Protein AF-A0AA40E3G2-F1 (afdb_monomer)

Foldseek 3Di:
DDDDDDPDDDDPPVVVVVVVCVCCVCLVVLLVQVLQVVLVVCQVPVVVLLVLLQLCVLVPDDPPDDLDLVVLVVSVVPPPPDDVPPPPSDPPDPPDPCPVVSSSVSSSVVSVQSNFWDKHWDDPDDFDFDPPDPGTHGPPTDIDTHTDPDGDHHDD

Sequence (156 aa):
MPWTRRASEHFPQGLQLVNMLIIVGAGYTTASAPMSWLIYCIVTYPETQDKILQELVDYGVGPDTEWTPKFAHSLSDNIKNCYRASYMRFATGPRCIGFNFALLKVKNSLSELVYRYKFVREGLEAIEYDPEFQLVQPLNLFVMAKRRTEWLAKSA

Solvent-accessible surface area (backbone atoms only — not comparable to full-atom values): 9897 Å² total; per-residue (Å²): 135,85,86,76,88,68,85,89,70,74,80,57,70,83,54,51,60,56,50,51,50,51,54,49,53,54,54,48,60,65,46,49,35,57,49,54,53,50,51,50,51,38,40,75,37,61,69,55,47,55,51,53,42,48,55,42,39,62,73,62,63,53,95,86,58,76,92,40,76,69,55,48,54,63,59,63,80,69,58,90,79,67,65,88,68,79,74,67,88,58,73,88,58,92,84,44,85,58,50,68,58,47,52,50,50,53,50,43,54,50,54,53,45,54,67,46,29,46,66,41,64,56,77,87,70,80,80,44,60,58,86,88,48,98,61,79,38,72,74,70,78,47,69,48,74,44,74,54,90,78,79,78,77,65,78,130

pLDDT: mean 79.16, std 12.25, range [41.69, 91.56]

InterPro domains:
  IPR001128 Cytochrome P450 [PF00067] (19-56)
  IPR036396 Cytochrome P450 superfamily [G3DSA:1.10.630.10] (5-70)
  IPR036396 Cytochrome P450 superfamily [G3DSA:1.10.630.10] (71-154)
  IPR036396 Cytochrome P450 superfamily [SSF48264] (16-148)
  IPR050121 Cytochrome P450 monooxygenase [PTHR24305] (19-68)

Structure (mmCIF, N/CA/C/O backbone):
data_AF-A0AA40E3G2-F1
#
_entry.id   AF-A0AA40E3G2-F1
#
loop_
_atom_site.group_PDB
_atom_site.id
_atom_site.type_symbol
_atom_site.label_atom_id
_atom_site.label_alt_id
_atom_site.label_comp_id
_atom_site.label_asym_id
_atom_site.label_entity_id
_atom_site.label_seq_id
_atom_site.pdbx_PDB_ins_code
_atom_site.Cartn_x
_atom_site.Cartn_y
_atom_site.Cartn_z
_atom_site.occupancy
_atom_site.B_iso_or_equiv
_atom_site.auth_seq_id
_atom_site.auth_comp_id
_atom_site.auth_asym_id
_atom_site.auth_atom_id
_atom_site.pdbx_PDB_model_num
ATOM 1 N N . MET A 1 1 ? 33.625 -3.871 -26.216 1.00 41.69 1 MET A N 1
ATOM 2 C CA . MET A 1 1 ? 33.793 -2.422 -25.970 1.00 41.69 1 MET A CA 1
ATOM 3 C C . MET A 1 1 ? 34.436 -2.226 -24.602 1.00 41.69 1 MET A C 1
ATOM 5 O O . MET A 1 1 ? 33.825 -2.657 -23.630 1.00 41.69 1 M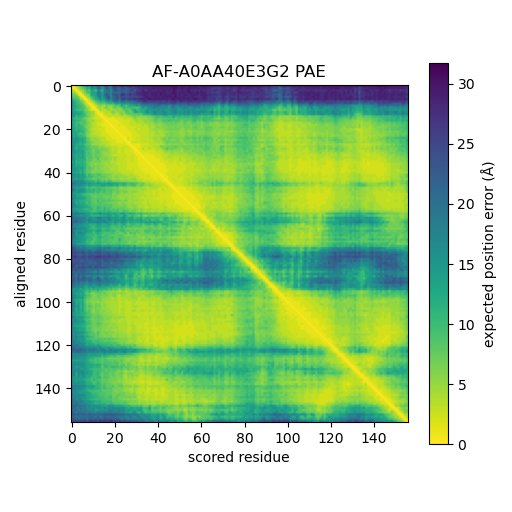ET A O 1
ATOM 9 N N . PRO A 1 2 ? 35.650 -1.659 -24.495 1.00 44.03 2 PRO A N 1
ATOM 10 C CA . PRO A 1 2 ? 36.309 -1.443 -23.212 1.00 44.03 2 PRO A CA 1
ATOM 11 C C . PRO A 1 2 ? 35.890 -0.085 -22.630 1.00 44.03 2 PRO A C 1
ATOM 13 O O . PRO A 1 2 ? 36.218 0.960 -23.182 1.00 44.03 2 PRO A O 1
ATOM 16 N N . TRP A 1 3 ? 35.157 -0.104 -21.516 1.00 52.62 3 TRP A N 1
ATOM 17 C CA . TRP A 1 3 ? 34.846 1.086 -20.719 1.00 52.62 3 TRP A CA 1
ATOM 18 C C . TRP A 1 3 ? 36.093 1.497 -19.919 1.00 52.62 3 TRP A C 1
ATOM 20 O O . TRP A 1 3 ? 36.369 0.950 -18.851 1.00 52.62 3 TRP A O 1
ATOM 30 N N . THR A 1 4 ? 36.878 2.444 -20.434 1.00 53.09 4 THR A N 1
ATOM 31 C CA . THR A 1 4 ? 37.949 3.093 -19.670 1.00 53.09 4 THR A CA 1
ATOM 32 C C . THR A 1 4 ? 37.331 4.120 -18.722 1.00 53.09 4 THR A C 1
ATOM 34 O O . THR A 1 4 ? 36.642 5.049 -19.138 1.00 53.09 4 THR A O 1
ATOM 37 N N . ARG A 1 5 ? 37.537 3.930 -17.413 1.00 52.03 5 ARG A N 1
ATOM 38 C CA . ARG A 1 5 ? 37.052 4.828 -16.355 1.00 52.03 5 ARG A CA 1
ATOM 39 C C . ARG A 1 5 ? 37.799 6.170 -16.446 1.00 52.03 5 ARG A C 1
ATOM 41 O O . ARG A 1 5 ? 38.853 6.330 -15.838 1.00 52.03 5 ARG A O 1
ATOM 48 N N . ARG A 1 6 ? 37.264 7.132 -17.204 1.00 53.19 6 ARG A N 1
ATOM 49 C CA . ARG A 1 6 ? 37.590 8.554 -17.034 1.00 53.19 6 ARG A CA 1
ATOM 50 C C . ARG A 1 6 ? 36.741 9.093 -15.889 1.00 53.19 6 ARG A C 1
ATOM 52 O O . ARG A 1 6 ? 35.515 9.061 -15.935 1.00 53.19 6 ARG A O 1
ATOM 59 N N . ALA A 1 7 ? 37.405 9.493 -14.813 1.00 57.94 7 ALA A N 1
ATOM 60 C CA . ALA A 1 7 ? 36.763 10.163 -13.695 1.00 57.94 7 ALA A CA 1
ATOM 61 C C . ALA A 1 7 ? 36.233 11.543 -14.145 1.00 57.94 7 ALA A C 1
ATOM 63 O O . ALA A 1 7 ? 36.904 12.220 -14.916 1.00 57.94 7 ALA A O 1
ATOM 64 N N . SER A 1 8 ? 35.053 11.918 -13.633 1.00 58.84 8 SER A N 1
ATOM 65 C CA . SER A 1 8 ? 34.358 13.222 -13.738 1.00 58.84 8 SER A CA 1
ATOM 66 C C . SER A 1 8 ? 33.576 13.589 -15.013 1.00 58.84 8 SER A C 1
ATOM 68 O O . SER A 1 8 ? 33.332 14.773 -15.244 1.00 58.84 8 SER A O 1
ATOM 70 N N . GLU A 1 9 ? 33.113 12.633 -15.819 1.00 66.38 9 GLU A N 1
ATOM 71 C CA . GLU A 1 9 ? 32.174 12.948 -16.910 1.00 66.38 9 GLU A CA 1
ATOM 72 C C . GLU A 1 9 ? 30.715 12.934 -16.415 1.00 66.38 9 GLU A C 1
ATOM 74 O O . GLU A 1 9 ? 30.281 12.010 -15.722 1.00 66.38 9 GLU A O 1
ATOM 79 N N . HIS A 1 10 ? 29.960 13.992 -16.742 1.00 71.94 10 HIS A N 1
ATOM 80 C CA . HIS A 1 10 ? 28.530 14.099 -16.439 1.00 71.94 10 HIS A CA 1
ATOM 81 C C . HIS A 1 10 ? 27.770 12.949 -17.099 1.00 71.94 10 HIS A C 1
ATOM 83 O O . HIS A 1 10 ? 28.134 12.497 -18.185 1.00 71.94 10 HIS A O 1
ATOM 89 N N . PHE A 1 11 ? 26.687 12.497 -16.463 1.00 77.62 11 PHE A N 1
ATOM 90 C CA . PHE A 1 11 ? 25.878 11.419 -17.019 1.00 77.62 11 PHE A CA 1
ATOM 91 C C . PHE A 1 11 ? 25.423 11.797 -18.441 1.00 77.62 11 PHE A C 1
ATOM 93 O O . PHE A 1 11 ? 24.831 12.868 -18.601 1.00 77.62 11 PHE A O 1
ATOM 100 N N . PRO A 1 12 ? 25.692 10.981 -19.473 1.00 85.06 12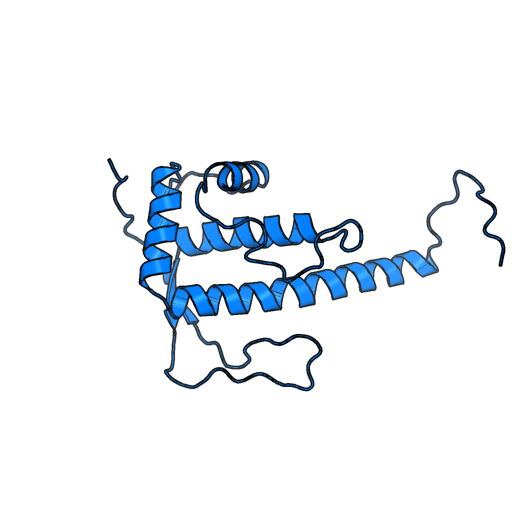 PRO A N 1
ATOM 101 C CA . PRO A 1 12 ? 25.379 11.333 -20.855 1.00 85.06 12 PRO A CA 1
ATOM 102 C C . PRO A 1 12 ? 23.887 11.648 -21.008 1.00 85.06 12 PRO A C 1
ATOM 104 O O . PRO A 1 12 ? 23.036 10.835 -20.648 1.00 85.06 12 PRO A O 1
ATOM 107 N N . GLN A 1 13 ? 23.571 12.834 -21.539 1.00 81.00 13 GLN A N 1
ATOM 108 C CA . GLN A 1 13 ? 22.210 13.392 -21.570 1.00 81.00 13 GLN A CA 1
ATOM 109 C C . GLN A 1 13 ? 21.195 12.451 -22.242 1.00 81.00 13 GLN A C 1
ATOM 111 O O . GLN A 1 13 ? 20.084 12.288 -21.744 1.00 81.00 13 GLN A O 1
ATOM 116 N N . GLY A 1 14 ? 21.601 11.738 -23.301 1.00 82.75 14 GLY A N 1
ATOM 117 C CA . GLY A 1 14 ? 20.748 10.755 -23.983 1.00 82.75 14 GLY A CA 1
ATOM 118 C C . GLY A 1 14 ? 20.365 9.535 -23.132 1.00 82.75 14 GLY A C 1
ATOM 119 O O . GLY A 1 14 ? 19.321 8.934 -23.362 1.00 82.75 14 GLY A O 1
ATOM 120 N N . LEU A 1 15 ? 21.163 9.184 -22.118 1.00 84.38 15 LEU A N 1
ATOM 121 C CA . LEU A 1 15 ? 20.878 8.075 -21.198 1.00 84.38 15 LEU A CA 1
ATOM 122 C C . LEU A 1 15 ? 20.127 8.528 -19.939 1.00 84.38 15 LEU A C 1
ATOM 124 O O . LEU A 1 15 ? 19.531 7.693 -19.263 1.00 84.38 15 LEU A O 1
ATOM 128 N N . GLN A 1 16 ? 20.127 9.827 -19.617 1.00 86.12 16 GLN A N 1
ATOM 129 C CA . GLN A 1 16 ? 19.415 10.355 -18.448 1.00 86.12 16 GLN A CA 1
ATOM 130 C C . GLN A 1 16 ? 17.912 10.093 -18.561 1.00 86.12 16 GLN A C 1
ATOM 132 O O . GLN A 1 16 ? 17.319 9.506 -17.659 1.00 86.12 16 GLN A O 1
ATOM 137 N N . LEU A 1 17 ? 17.309 10.469 -19.694 1.00 88.12 17 LEU A N 1
ATOM 138 C CA . LEU A 1 17 ? 15.870 10.315 -19.909 1.00 88.12 17 LEU A CA 1
ATOM 139 C C . LEU A 1 17 ? 15.448 8.841 -19.897 1.00 88.12 17 LEU A C 1
ATOM 141 O O . LEU A 1 17 ? 14.483 8.478 -19.227 1.00 88.12 17 LEU A O 1
ATOM 145 N N . VAL A 1 18 ? 16.204 7.986 -20.591 1.00 88.38 18 VAL A N 1
ATOM 146 C CA . VAL A 1 18 ? 15.912 6.548 -20.685 1.00 88.38 18 VAL A CA 1
ATOM 147 C C . VAL A 1 18 ? 16.017 5.878 -19.314 1.00 88.38 18 VAL A C 1
ATOM 149 O O . VAL A 1 18 ? 15.128 5.121 -18.931 1.00 88.38 18 VAL A O 1
ATOM 152 N N . ASN A 1 19 ? 17.044 6.202 -18.524 1.00 88.06 19 ASN A N 1
ATOM 153 C CA . ASN A 1 19 ? 17.194 5.630 -17.187 1.00 88.06 19 ASN A CA 1
ATOM 154 C C . ASN A 1 19 ? 16.119 6.122 -16.215 1.00 88.06 19 ASN A C 1
ATOM 156 O O . ASN A 1 19 ? 15.613 5.326 -15.426 1.00 88.06 19 ASN A O 1
ATOM 160 N N . MET A 1 20 ? 15.724 7.395 -16.291 1.00 89.75 20 MET A N 1
ATOM 161 C CA . MET A 1 20 ? 14.615 7.916 -15.487 1.00 89.75 20 MET A CA 1
ATOM 162 C C . MET A 1 20 ? 13.300 7.217 -15.842 1.00 89.75 20 MET A C 1
ATOM 164 O O . MET A 1 20 ? 12.572 6.804 -14.941 1.00 89.75 20 MET A O 1
ATOM 168 N N . LEU A 1 21 ? 13.026 7.003 -17.133 1.00 90.19 21 LEU A N 1
ATOM 169 C CA . LEU A 1 21 ? 11.840 6.276 -17.587 1.00 90.19 21 LEU A CA 1
ATOM 170 C C . LEU A 1 21 ? 11.826 4.829 -17.075 1.00 90.19 21 LEU A C 1
ATOM 172 O O . LEU A 1 21 ? 10.801 4.372 -16.572 1.00 90.19 21 LEU A O 1
ATOM 176 N N . ILE A 1 22 ? 12.961 4.127 -17.140 1.00 88.94 22 ILE A N 1
ATOM 177 C CA . ILE A 1 22 ? 13.089 2.753 -16.631 1.00 88.94 22 ILE A CA 1
ATOM 178 C C . ILE A 1 22 ? 12.857 2.709 -15.117 1.00 88.94 22 ILE A C 1
ATOM 180 O O . ILE A 1 22 ? 12.094 1.871 -14.640 1.00 88.94 22 ILE A O 1
ATOM 184 N N . ILE A 1 23 ? 13.476 3.615 -14.352 1.00 87.44 23 ILE A N 1
ATOM 185 C CA . ILE A 1 23 ? 13.337 3.660 -12.889 1.00 87.44 23 ILE A CA 1
ATOM 186 C C . ILE A 1 23 ? 11.889 3.962 -12.488 1.00 87.44 23 ILE A C 1
ATOM 188 O O . ILE A 1 23 ? 11.348 3.295 -11.605 1.00 87.44 23 ILE A O 1
ATOM 192 N N . VAL A 1 24 ? 11.246 4.935 -13.138 1.00 89.06 24 VAL A N 1
ATOM 193 C CA . VAL A 1 24 ? 9.853 5.303 -12.853 1.00 89.06 24 VAL A CA 1
ATOM 194 C C . VAL A 1 24 ? 8.896 4.185 -13.264 1.00 89.06 24 VAL A C 1
ATOM 196 O O . VAL A 1 24 ? 8.037 3.812 -12.468 1.00 89.06 24 VAL A O 1
ATOM 199 N N . GLY A 1 25 ? 9.061 3.605 -14.456 1.00 88.00 25 GLY A N 1
ATOM 200 C CA . GLY A 1 25 ? 8.213 2.518 -14.950 1.00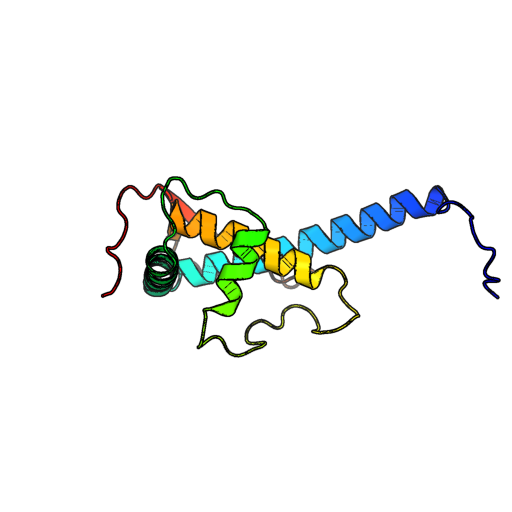 88.00 25 GLY A CA 1
ATOM 201 C C . GLY A 1 25 ? 8.314 1.255 -14.093 1.00 88.00 25 GLY A C 1
ATOM 202 O O . GLY A 1 25 ? 7.290 0.693 -13.690 1.00 88.00 25 GLY A O 1
ATOM 203 N N . ALA A 1 26 ? 9.539 0.855 -13.736 1.00 85.19 26 ALA A N 1
ATOM 204 C CA . ALA A 1 26 ? 9.772 -0.256 -12.821 1.00 85.19 26 ALA A CA 1
ATOM 205 C C . ALA A 1 26 ? 9.207 0.050 -11.430 1.00 85.19 26 ALA A C 1
ATOM 207 O O . ALA A 1 26 ? 8.523 -0.788 -10.855 1.00 85.19 26 ALA A O 1
ATOM 208 N N . GLY A 1 27 ? 9.441 1.248 -10.889 1.00 83.50 27 GLY A N 1
ATOM 209 C CA . GLY A 1 27 ? 8.972 1.633 -9.558 1.00 83.50 27 GLY A CA 1
ATOM 210 C C . GLY A 1 27 ? 7.450 1.761 -9.439 1.00 83.50 27 GLY A C 1
ATOM 211 O O . GLY A 1 27 ? 6.899 1.428 -8.394 1.00 83.50 27 GLY A O 1
ATOM 212 N N . TYR A 1 28 ? 6.766 2.237 -10.482 1.00 86.38 28 TYR A N 1
ATOM 213 C CA . TYR A 1 28 ? 5.313 2.413 -10.480 1.00 86.38 28 TYR A CA 1
ATOM 214 C C . TYR A 1 28 ? 4.584 1.068 -10.488 1.00 86.38 28 TYR A C 1
ATOM 216 O O . TYR A 1 28 ? 3.867 0.743 -9.542 1.00 86.38 28 TYR A O 1
ATOM 224 N N . THR A 1 29 ? 4.819 0.268 -11.528 1.00 83.12 29 THR A N 1
ATOM 225 C CA . THR A 1 29 ? 4.092 -0.987 -11.765 1.00 83.12 29 THR A CA 1
ATOM 226 C C . THR A 1 29 ? 4.329 -2.006 -10.649 1.00 83.12 29 THR A C 1
ATOM 228 O O . THR A 1 29 ? 3.402 -2.665 -10.182 1.00 83.12 29 THR A O 1
ATOM 231 N N . THR A 1 30 ? 5.563 -2.085 -10.147 1.00 82.12 30 THR A N 1
ATOM 232 C CA . THR A 1 30 ? 5.928 -3.030 -9.085 1.00 82.12 30 THR A CA 1
ATOM 233 C C . THR A 1 30 ? 5.501 -2.606 -7.683 1.00 82.12 30 THR A C 1
ATOM 235 O O . THR A 1 30 ? 5.516 -3.452 -6.796 1.00 82.12 30 THR A O 1
ATOM 238 N N . ALA A 1 31 ? 5.118 -1.347 -7.444 1.00 83.69 31 ALA A N 1
ATOM 239 C CA . ALA A 1 31 ? 4.623 -0.894 -6.140 1.00 83.69 31 ALA A CA 1
ATOM 240 C C . ALA A 1 31 ? 3.088 -0.884 -6.060 1.00 83.69 31 ALA A C 1
ATOM 242 O O . ALA A 1 31 ? 2.535 -1.136 -4.989 1.00 83.69 31 ALA A O 1
ATOM 243 N N . SER A 1 32 ? 2.396 -0.625 -7.175 1.00 86.25 32 SER A N 1
ATOM 244 C CA . SER A 1 32 ? 0.930 -0.607 -7.221 1.00 86.25 32 SER A CA 1
ATOM 245 C C . SER A 1 32 ? 0.330 -2.007 -7.072 1.00 86.25 32 SER A C 1
ATOM 247 O O . SER A 1 32 ? -0.486 -2.217 -6.179 1.00 86.25 32 SER A O 1
ATOM 249 N N . ALA A 1 33 ? 0.790 -2.987 -7.857 1.00 85.81 33 ALA A N 1
ATOM 250 C CA . ALA A 1 33 ? 0.302 -4.368 -7.797 1.00 85.81 33 ALA A CA 1
ATOM 251 C C . ALA A 1 33 ? 0.338 -4.974 -6.374 1.00 85.81 33 ALA A C 1
ATOM 253 O O . ALA A 1 33 ? -0.688 -5.481 -5.908 1.00 85.81 33 ALA A O 1
ATOM 254 N N . PRO A 1 34 ? 1.457 -4.904 -5.622 1.00 82.50 34 PRO A N 1
ATOM 255 C CA . PRO A 1 34 ? 1.477 -5.401 -4.254 1.00 82.50 34 PRO A CA 1
ATOM 256 C C . PRO A 1 34 ? 0.565 -4.634 -3.300 1.00 82.50 34 PRO A C 1
ATOM 258 O O . PRO A 1 34 ? -0.014 -5.265 -2.419 1.00 82.50 34 PRO A O 1
ATOM 261 N N . MET A 1 35 ? 0.428 -3.313 -3.456 1.00 86.31 35 MET A N 1
ATOM 262 C CA . MET A 1 35 ? -0.507 -2.523 -2.649 1.00 86.31 35 MET A CA 1
ATOM 263 C C . MET A 1 35 ? -1.948 -2.978 -2.878 1.00 86.31 35 MET A C 1
ATOM 265 O O . MET A 1 35 ? -2.660 -3.209 -1.904 1.00 86.31 35 MET A O 1
ATOM 269 N N . SER A 1 36 ? -2.356 -3.198 -4.131 1.00 89.25 36 SER A N 1
ATOM 270 C CA . SER A 1 36 ? -3.697 -3.695 -4.458 1.00 89.25 36 SER A CA 1
ATOM 271 C C . SER A 1 36 ? -3.975 -5.055 -3.810 1.00 89.25 36 SER A C 1
ATOM 273 O O . SER A 1 36 ? -5.012 -5.240 -3.178 1.00 89.25 36 SER A O 1
ATOM 275 N N . TRP A 1 37 ? -3.021 -5.990 -3.873 1.00 88.31 37 TRP A N 1
ATOM 276 C CA . TRP A 1 37 ? -3.153 -7.290 -3.206 1.00 88.31 37 TRP A CA 1
ATOM 277 C C . TRP A 1 37 ? -3.140 -7.202 -1.675 1.00 88.31 37 TRP A C 1
ATOM 279 O O . TRP A 1 37 ? -3.806 -7.994 -1.016 1.00 88.31 37 TRP A O 1
ATOM 289 N N . LEU A 1 38 ? -2.396 -6.264 -1.085 1.00 87.75 38 LEU A N 1
ATOM 290 C CA . LEU A 1 38 ? -2.407 -6.052 0.366 1.00 87.75 38 LEU A CA 1
ATOM 291 C C . LEU A 1 38 ? -3.746 -5.495 0.840 1.00 87.75 38 LEU A C 1
ATOM 293 O O . LEU A 1 38 ? -4.282 -5.974 1.838 1.00 87.75 38 LEU A O 1
ATOM 297 N N . ILE A 1 39 ? -4.309 -4.538 0.101 1.00 89.19 39 ILE A N 1
ATOM 298 C CA . ILE A 1 39 ? -5.656 -4.027 0.358 1.00 89.19 39 ILE A CA 1
ATOM 299 C C . ILE A 1 39 ? -6.662 -5.174 0.232 1.00 89.19 39 ILE A C 1
ATOM 301 O O . ILE A 1 39 ? -7.452 -5.380 1.148 1.00 89.19 39 ILE A O 1
ATOM 305 N N . TYR A 1 40 ? -6.577 -5.988 -0.824 1.00 89.00 40 TYR A N 1
ATOM 306 C CA . TYR A 1 40 ? -7.413 -7.182 -0.965 1.00 89.00 40 TYR A CA 1
ATOM 307 C C . TYR A 1 40 ? -7.333 -8.104 0.260 1.00 89.00 40 TYR A C 1
ATOM 309 O O . TYR A 1 40 ? -8.371 -8.495 0.793 1.00 89.00 40 TYR A O 1
ATOM 317 N N . CYS A 1 41 ? -6.129 -8.418 0.749 1.00 86.69 41 CYS A N 1
ATOM 318 C CA . CYS A 1 41 ? -5.959 -9.263 1.931 1.00 86.69 41 CYS A CA 1
ATOM 319 C C . CYS A 1 41 ? -6.604 -8.647 3.181 1.00 86.69 41 CYS A C 1
ATOM 321 O O . CYS A 1 41 ? -7.321 -9.340 3.894 1.00 86.69 41 CYS A O 1
ATOM 323 N N . ILE A 1 42 ? -6.394 -7.355 3.443 1.00 88.00 42 ILE A N 1
ATOM 324 C CA . ILE A 1 42 ? -6.945 -6.691 4.639 1.00 88.00 42 ILE A CA 1
ATOM 325 C C . ILE A 1 42 ? -8.469 -6.657 4.603 1.00 88.00 42 ILE A C 1
ATOM 327 O O . ILE A 1 42 ? -9.117 -6.813 5.632 1.00 88.00 42 ILE A O 1
ATOM 331 N N . VAL A 1 43 ? -9.048 -6.463 3.423 1.00 89.25 43 VAL A N 1
ATOM 332 C CA . VAL A 1 43 ? -10.499 -6.378 3.286 1.00 89.25 43 VAL A CA 1
ATOM 333 C C . VAL A 1 43 ? -11.153 -7.762 3.290 1.00 89.25 43 VAL A C 1
ATOM 335 O O . VAL A 1 43 ? -12.255 -7.922 3.806 1.00 89.25 43 VAL A O 1
ATOM 338 N N . THR A 1 44 ? -10.471 -8.775 2.753 1.00 86.94 44 THR A N 1
ATOM 339 C CA . THR A 1 44 ? -10.947 -10.167 2.781 1.00 86.94 44 THR A CA 1
ATOM 340 C C . THR A 1 44 ? -10.941 -10.735 4.203 1.00 86.94 44 THR A C 1
ATOM 342 O O . THR A 1 44 ? -11.815 -11.526 4.548 1.00 86.94 44 THR A O 1
ATOM 345 N N . TYR A 1 45 ? -9.993 -10.307 5.042 1.00 85.81 45 TYR A N 1
ATOM 346 C CA . TYR A 1 45 ? -9.859 -10.744 6.432 1.00 85.81 45 TYR A CA 1
ATOM 347 C C . TYR A 1 45 ? -10.094 -9.569 7.399 1.00 85.81 45 TYR A C 1
ATOM 349 O O . TYR A 1 45 ? -9.130 -8.934 7.835 1.00 85.81 45 TYR A O 1
ATOM 357 N N . PRO A 1 46 ? -11.352 -9.274 7.784 1.00 79.75 46 PRO A N 1
ATOM 358 C CA . PRO A 1 46 ? -11.679 -8.082 8.571 1.00 79.75 46 PRO A CA 1
ATOM 359 C C . PRO A 1 46 ? -10.972 -8.038 9.934 1.00 79.75 46 PRO A C 1
ATOM 361 O O . PRO A 1 46 ? -10.547 -6.969 10.365 1.00 79.75 46 PRO A O 1
ATOM 364 N N . GLU A 1 47 ? -10.748 -9.191 10.575 1.00 85.06 47 GLU A N 1
ATOM 365 C CA . GLU A 1 47 ? -9.988 -9.258 11.832 1.00 85.06 47 GLU A CA 1
ATOM 366 C C . GLU A 1 47 ? -8.552 -8.747 11.703 1.00 85.06 47 GLU A C 1
ATOM 368 O O . GLU A 1 47 ? -7.979 -8.229 12.660 1.00 85.06 47 GLU A O 1
ATOM 373 N N . THR A 1 48 ? -7.935 -8.914 10.534 1.00 83.81 48 THR A N 1
ATOM 374 C CA . THR A 1 48 ? -6.567 -8.454 10.299 1.00 83.81 48 THR A CA 1
ATOM 375 C C . THR A 1 48 ? -6.500 -6.934 10.351 1.00 83.81 48 THR A C 1
ATOM 377 O O . THR A 1 48 ? -5.513 -6.389 10.842 1.00 83.81 48 THR A O 1
ATOM 380 N N . GLN A 1 49 ? -7.552 -6.238 9.909 1.00 84.50 49 GLN A N 1
ATOM 381 C CA . GLN A 1 49 ? -7.587 -4.784 9.970 1.00 84.50 49 GLN A CA 1
ATOM 382 C C . GLN A 1 49 ? -7.589 -4.273 11.415 1.00 84.50 49 GLN A C 1
ATOM 384 O O . GLN A 1 49 ? -6.880 -3.315 11.726 1.00 84.50 49 GLN A O 1
ATOM 389 N N . ASP A 1 50 ? -8.351 -4.923 12.293 1.00 86.50 50 ASP A N 1
ATOM 390 C CA . ASP A 1 50 ? -8.436 -4.534 13.700 1.00 86.50 50 ASP A CA 1
ATOM 391 C C . ASP A 1 50 ? -7.158 -4.912 14.466 1.00 86.50 50 ASP A C 1
ATOM 393 O O . ASP A 1 50 ? -6.692 -4.126 15.285 1.00 86.50 50 ASP A O 1
ATOM 397 N N . LYS A 1 51 ? -6.508 -6.036 14.122 1.00 85.62 51 LYS A N 1
ATOM 398 C CA . LYS A 1 51 ? -5.182 -6.409 14.657 1.00 85.62 51 LYS A CA 1
ATOM 399 C C . LYS A 1 51 ? -4.109 -5.379 14.302 1.00 85.62 51 LYS A C 1
ATOM 401 O O . LYS A 1 51 ? -3.385 -4.930 15.182 1.00 85.62 51 LYS A O 1
ATOM 406 N N . ILE A 1 52 ? -4.043 -4.953 13.037 1.00 85.00 52 ILE A N 1
ATOM 407 C CA . ILE A 1 52 ? -3.094 -3.915 12.601 1.00 85.00 52 ILE A CA 1
ATOM 408 C C . ILE A 1 52 ? -3.388 -2.590 13.312 1.00 85.00 52 ILE A C 1
ATOM 410 O O . ILE A 1 52 ? -2.468 -1.901 13.742 1.00 85.00 52 ILE A O 1
ATOM 414 N N . LEU A 1 53 ? -4.664 -2.221 13.456 1.00 87.12 53 LEU A N 1
ATOM 415 C CA . LEU A 1 53 ? -5.037 -1.012 14.187 1.00 87.12 53 LEU A CA 1
ATOM 416 C C . LEU A 1 53 ? -4.600 -1.086 15.656 1.00 87.12 53 LEU A C 1
ATOM 418 O O . LEU A 1 53 ? -4.068 -0.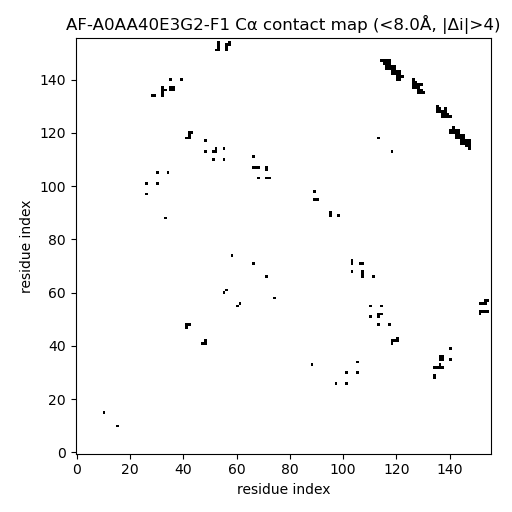104 16.169 1.00 87.12 53 LEU A O 1
ATOM 422 N N . GLN A 1 54 ? -4.787 -2.237 16.304 1.00 86.19 54 GLN A N 1
ATOM 423 C CA . GLN A 1 54 ? -4.351 -2.463 17.677 1.00 86.19 54 GLN A CA 1
ATOM 424 C C . GLN A 1 54 ? -2.831 -2.320 17.807 1.00 86.19 54 GLN A C 1
ATOM 426 O O . GLN A 1 54 ? -2.371 -1.565 18.656 1.00 86.19 54 GLN A O 1
ATOM 431 N N . GLU A 1 55 ? -2.055 -2.935 16.908 1.00 84.88 55 GLU A N 1
ATOM 432 C CA . GLU A 1 55 ? -0.591 -2.794 16.883 1.00 84.88 55 GLU A CA 1
ATOM 433 C C . GLU A 1 55 ? -0.151 -1.325 16.743 1.00 84.88 55 GLU A C 1
ATOM 435 O O . GLU A 1 55 ? 0.795 -0.890 17.402 1.00 84.88 55 GLU A O 1
ATOM 440 N N . LEU A 1 56 ? -0.850 -0.531 15.923 1.00 85.69 56 LEU A N 1
ATOM 441 C CA . LEU A 1 56 ? -0.570 0.901 15.760 1.00 85.69 56 LEU A CA 1
ATOM 442 C C . LEU A 1 56 ? -0.912 1.708 17.022 1.00 85.69 56 LEU A C 1
ATOM 444 O O . LEU A 1 56 ? -0.154 2.598 17.415 1.00 85.69 56 LEU A O 1
ATOM 448 N N . VAL A 1 57 ? -2.037 1.407 17.671 1.00 86.62 57 VAL A N 1
ATOM 449 C CA . VAL A 1 57 ? -2.458 2.071 18.913 1.00 86.62 57 VAL A CA 1
ATOM 450 C C . VAL A 1 57 ? -1.520 1.720 20.071 1.00 86.62 57 VAL A C 1
ATOM 452 O O . VAL A 1 57 ? -1.114 2.617 20.816 1.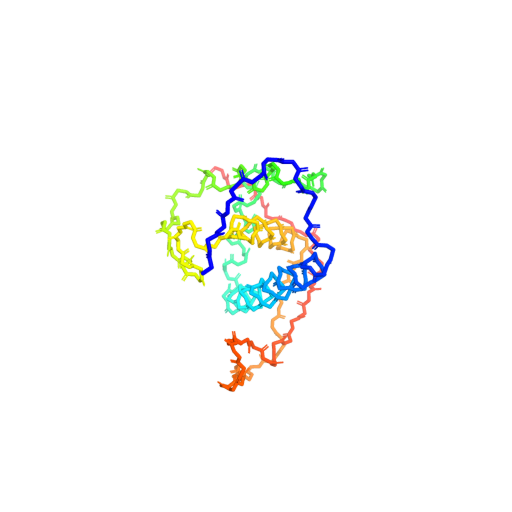00 86.62 57 VAL A O 1
ATOM 455 N N . ASP A 1 58 ? -1.112 0.457 20.189 1.00 85.12 58 ASP A N 1
ATOM 456 C CA . ASP A 1 58 ? -0.166 -0.016 21.205 1.00 85.12 58 ASP A CA 1
ATOM 457 C C . ASP A 1 58 ? 1.222 0.610 21.001 1.00 85.12 58 ASP A C 1
ATOM 459 O O . ASP A 1 58 ? 1.900 0.965 21.967 1.00 85.12 58 ASP A O 1
ATOM 463 N N . TYR A 1 59 ? 1.607 0.866 19.746 1.00 82.81 59 TYR A N 1
ATOM 464 C CA . TYR A 1 59 ? 2.803 1.643 19.414 1.00 82.81 59 TYR A CA 1
ATOM 465 C C . TYR A 1 59 ? 2.704 3.126 19.824 1.00 82.81 59 TYR A C 1
ATOM 467 O O . TYR A 1 59 ? 3.716 3.816 19.932 1.00 82.81 59 TYR A O 1
ATOM 475 N N . GLY A 1 60 ? 1.495 3.629 20.088 1.00 81.75 60 GLY A N 1
ATOM 476 C CA . GLY A 1 60 ? 1.246 5.014 20.481 1.00 81.75 60 GLY A CA 1
ATOM 477 C C . GLY A 1 60 ? 0.922 5.954 19.321 1.00 81.75 60 GLY A C 1
ATOM 478 O O . GLY A 1 60 ? 1.108 7.160 19.468 1.00 81.75 60 GLY A O 1
ATOM 479 N N . VAL A 1 61 ? 0.434 5.435 18.188 1.00 83.69 61 VAL A N 1
ATOM 480 C CA . VAL A 1 61 ? -0.063 6.270 17.082 1.00 83.69 61 VAL A CA 1
ATOM 481 C C . VAL A 1 61 ? -1.324 7.018 17.526 1.00 83.69 61 VAL A C 1
ATOM 483 O O . VAL A 1 61 ? -2.334 6.411 17.886 1.00 83.69 61 VAL A O 1
ATOM 486 N N . GLY A 1 62 ? -1.264 8.346 17.473 1.00 80.56 62 GLY A N 1
ATOM 487 C CA . GLY A 1 62 ? -2.364 9.258 17.770 1.00 80.56 62 GLY A CA 1
ATOM 488 C C . GLY A 1 62 ? -2.798 10.082 16.550 1.00 80.56 62 GLY A C 1
ATOM 489 O O . GLY A 1 62 ? -2.167 10.017 15.491 1.00 80.56 62 GLY A O 1
ATOM 490 N N . PRO A 1 63 ? -3.862 10.893 16.686 1.00 76.69 63 PRO A N 1
ATOM 491 C CA . PRO A 1 63 ? -4.355 11.751 15.607 1.00 76.69 63 PRO A CA 1
ATOM 492 C C . PRO A 1 63 ? -3.340 12.824 15.180 1.00 76.69 63 PRO A C 1
ATOM 494 O O . PRO A 1 63 ? -3.331 13.210 14.012 1.00 76.69 63 PRO A O 1
ATOM 497 N N . ASP A 1 64 ? -2.461 13.237 16.098 1.00 78.88 64 ASP A N 1
ATOM 498 C CA . ASP A 1 64 ? -1.427 14.257 15.881 1.00 78.88 64 ASP A CA 1
ATOM 499 C C . ASP A 1 64 ? -0.082 13.665 15.422 1.00 78.88 64 ASP A C 1
ATOM 501 O O . ASP A 1 64 ? 0.916 14.375 15.306 1.00 78.88 64 ASP A O 1
ATOM 505 N N . THR A 1 65 ? -0.012 12.351 15.183 1.00 81.31 65 THR A N 1
ATOM 506 C CA . THR A 1 65 ? 1.232 11.705 14.757 1.00 81.31 65 THR A CA 1
ATOM 507 C C . THR A 1 65 ? 1.583 12.090 13.321 1.00 81.31 65 THR A C 1
ATOM 509 O O . THR A 1 65 ? 0.834 11.827 12.378 1.00 81.31 65 THR A O 1
ATOM 512 N N . GLU A 1 66 ? 2.774 12.662 13.143 1.00 81.12 66 GLU A N 1
ATOM 513 C CA . GLU A 1 66 ? 3.338 12.914 11.821 1.00 81.12 66 GLU A CA 1
ATOM 514 C C . GLU A 1 66 ? 3.881 11.621 11.198 1.00 81.12 66 GLU A C 1
ATOM 516 O O . GLU A 1 66 ? 4.830 11.002 11.693 1.00 81.12 66 GLU A O 1
ATOM 521 N N . TRP A 1 67 ? 3.307 11.233 10.059 1.00 79.81 67 TRP A N 1
ATOM 522 C CA . TRP A 1 67 ? 3.744 10.080 9.271 1.00 79.81 67 TRP A CA 1
ATOM 523 C C . TRP A 1 67 ? 5.054 10.385 8.539 1.00 79.81 67 TRP A C 1
ATOM 525 O O . TRP A 1 67 ? 5.077 10.737 7.359 1.00 79.81 67 TRP A O 1
ATOM 535 N N . THR A 1 68 ? 6.171 10.277 9.260 1.00 83.50 68 THR A N 1
ATOM 536 C CA . THR A 1 68 ? 7.512 10.476 8.698 1.00 83.50 68 THR A CA 1
ATOM 537 C C . THR A 1 68 ? 8.160 9.150 8.278 1.00 83.50 68 THR A C 1
ATOM 539 O O . THR A 1 68 ? 7.934 8.108 8.898 1.00 83.50 68 THR A O 1
ATOM 542 N N . PRO A 1 69 ? 9.072 9.157 7.287 1.00 77.06 69 PRO A N 1
ATOM 543 C CA . PRO A 1 69 ? 9.858 7.974 6.928 1.00 77.06 69 PRO A CA 1
ATOM 544 C C . PRO A 1 69 ? 10.614 7.337 8.103 1.00 77.06 69 PRO A C 1
ATOM 546 O O . PRO A 1 69 ? 10.792 6.121 8.145 1.00 77.06 69 PRO A O 1
ATOM 549 N N . LYS A 1 70 ? 11.055 8.161 9.063 1.00 79.88 70 LYS A N 1
ATOM 550 C CA . LYS A 1 70 ? 11.753 7.705 10.273 1.00 79.88 70 LYS A CA 1
ATOM 551 C C . LYS A 1 70 ? 10.820 6.894 11.172 1.00 79.88 70 LYS A C 1
ATOM 553 O O . LYS A 1 70 ? 11.211 5.831 11.643 1.00 79.88 70 LYS A O 1
ATOM 558 N N . PHE A 1 71 ? 9.583 7.360 11.328 1.00 82.06 71 PHE A N 1
ATOM 559 C CA . PHE A 1 71 ? 8.532 6.663 12.063 1.00 82.06 71 PHE A CA 1
ATOM 560 C C . PHE A 1 71 ? 8.165 5.319 11.414 1.00 82.06 71 PHE A C 1
ATOM 562 O O . PHE A 1 71 ? 8.059 4.289 12.075 1.00 82.06 71 PHE A O 1
ATOM 569 N N . ALA A 1 72 ? 8.053 5.289 10.085 1.00 75.75 72 ALA A N 1
ATOM 570 C CA . ALA A 1 72 ? 7.767 4.052 9.360 1.00 75.75 72 ALA A CA 1
ATOM 571 C C . ALA A 1 72 ? 8.865 2.981 9.525 1.00 75.75 72 ALA A C 1
ATOM 573 O O . ALA A 1 72 ? 8.577 1.782 9.477 1.00 75.75 72 ALA A O 1
ATOM 574 N N . HIS A 1 73 ? 10.121 3.393 9.725 1.00 76.75 73 HIS A N 1
ATOM 575 C CA . HIS A 1 73 ? 11.220 2.472 10.007 1.00 76.75 73 HIS A CA 1
ATOM 576 C C . HIS A 1 73 ? 11.120 1.884 11.422 1.00 76.75 73 HIS A C 1
ATOM 578 O O . HIS A 1 73 ? 11.224 0.667 11.582 1.00 76.75 73 HIS A O 1
ATOM 584 N N . SER A 1 74 ? 10.821 2.719 12.421 1.00 79.00 74 SER A N 1
ATOM 585 C CA . SER A 1 74 ? 10.746 2.308 13.827 1.00 79.00 74 SER A CA 1
ATOM 586 C C . SER A 1 74 ? 9.563 1.382 14.144 1.00 79.00 74 SER A C 1
ATOM 588 O O . SER A 1 74 ? 9.627 0.618 15.105 1.00 79.00 74 SER A O 1
ATOM 590 N N . LEU A 1 75 ? 8.507 1.385 13.320 1.00 72.06 75 LEU A N 1
ATOM 591 C CA . LEU A 1 75 ? 7.416 0.402 13.396 1.00 72.06 75 LEU A CA 1
ATOM 592 C C . LEU A 1 75 ? 7.895 -1.035 13.127 1.00 72.06 75 LEU A C 1
ATOM 594 O O . LEU A 1 75 ? 7.325 -1.990 13.648 1.00 72.06 75 LEU A O 1
ATOM 598 N N . SER A 1 76 ? 8.934 -1.218 12.304 1.00 64.19 76 SER A N 1
ATOM 599 C CA . SER A 1 76 ? 9.337 -2.556 11.856 1.00 64.19 76 SER A CA 1
ATOM 600 C C . SER A 1 76 ? 10.198 -3.344 12.832 1.00 64.19 76 SER A C 1
ATOM 602 O O . SER A 1 76 ? 10.229 -4.569 12.739 1.00 64.19 76 SER A O 1
ATOM 604 N N . ASP A 1 77 ? 10.832 -2.671 13.787 1.00 61.69 77 ASP A N 1
ATOM 605 C CA . ASP A 1 77 ? 11.690 -3.318 14.783 1.00 61.69 77 ASP A CA 1
ATOM 606 C C . ASP A 1 77 ? 10.884 -4.010 15.894 1.00 61.69 77 ASP A C 1
ATOM 608 O O . ASP A 1 77 ? 11.412 -4.856 16.614 1.00 61.69 77 ASP A O 1
ATOM 612 N N . ASN A 1 78 ? 9.593 -3.681 16.025 1.00 55.91 78 ASN A N 1
ATOM 613 C CA . ASN A 1 78 ? 8.767 -4.094 17.160 1.00 55.91 78 ASN A CA 1
ATOM 614 C C . ASN A 1 78 ? 7.817 -5.272 16.859 1.00 55.91 78 ASN A C 1
ATOM 616 O O . ASN A 1 78 ? 7.194 -5.821 17.767 1.00 55.91 78 ASN A O 1
ATOM 620 N N . ILE A 1 79 ? 7.722 -5.713 15.599 1.00 58.56 79 ILE A N 1
ATOM 621 C CA . ILE A 1 79 ? 6.852 -6.831 15.202 1.00 58.56 79 ILE A CA 1
ATOM 622 C C . ILE A 1 79 ? 7.614 -8.145 15.404 1.00 58.56 79 ILE A C 1
ATOM 624 O O . ILE A 1 79 ? 8.268 -8.667 14.501 1.00 58.56 79 ILE A O 1
ATOM 628 N N . LYS A 1 80 ? 7.519 -8.694 16.618 1.00 53.22 80 LYS A N 1
ATOM 629 C CA . LYS A 1 80 ? 8.241 -9.906 17.050 1.00 53.22 80 LYS A CA 1
ATOM 630 C C . LYS A 1 80 ? 7.841 -11.190 16.303 1.00 53.22 80 LYS A C 1
ATOM 632 O O . LYS A 1 80 ? 8.532 -12.192 16.450 1.00 53.22 80 LYS A O 1
ATOM 637 N N . ASN A 1 81 ? 6.759 -11.178 15.514 1.00 53.84 81 ASN A N 1
ATOM 638 C CA . ASN A 1 81 ? 6.146 -12.398 14.970 1.00 53.84 81 ASN A CA 1
ATOM 639 C C . ASN A 1 81 ? 5.959 -12.434 13.440 1.00 53.84 81 ASN A C 1
ATOM 641 O O . ASN A 1 81 ? 5.243 -13.291 12.925 1.00 53.84 81 ASN A O 1
ATOM 645 N N . CYS A 1 82 ? 6.586 -11.529 12.682 1.00 54.16 82 CYS A N 1
ATOM 646 C CA . CYS A 1 82 ? 6.547 -11.617 11.221 1.00 54.16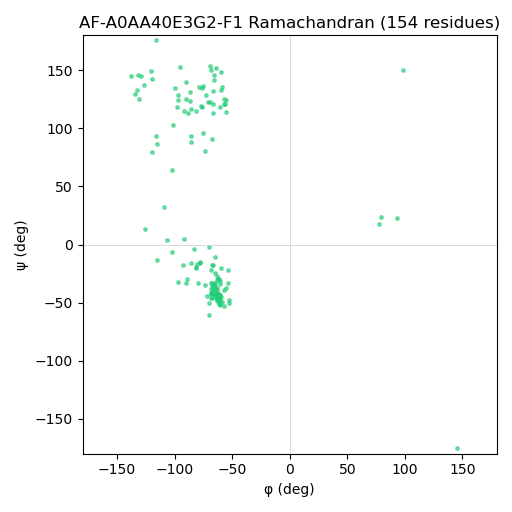 82 CYS A CA 1
ATOM 647 C C . CYS A 1 82 ? 7.750 -12.432 10.730 1.00 54.16 82 CYS A C 1
ATOM 649 O O . CYS A 1 82 ? 8.897 -12.015 10.905 1.00 54.16 82 CYS A O 1
ATOM 651 N N . TYR A 1 83 ? 7.508 -13.600 10.124 1.00 47.31 83 TYR A N 1
ATOM 652 C CA . TYR A 1 83 ? 8.582 -14.415 9.554 1.00 47.31 83 TYR A CA 1
ATOM 653 C C . TYR A 1 83 ? 9.374 -13.575 8.544 1.00 47.31 83 TYR A C 1
ATOM 655 O O . TYR A 1 83 ? 8.815 -13.039 7.581 1.00 47.31 83 TYR A O 1
ATOM 663 N N . ARG A 1 84 ? 10.681 -13.421 8.777 1.00 42.56 84 ARG A N 1
ATOM 664 C CA . ARG A 1 84 ? 11.574 -12.670 7.890 1.00 42.56 84 ARG A CA 1
ATOM 665 C C . ARG A 1 84 ? 11.482 -13.296 6.489 1.00 42.56 84 ARG A C 1
ATOM 667 O O . ARG A 1 84 ? 11.758 -14.476 6.339 1.00 42.56 84 ARG A O 1
ATOM 674 N N . ALA A 1 85 ? 11.086 -12.505 5.487 1.00 52.16 85 ALA A N 1
ATOM 675 C CA . ALA A 1 85 ? 10.793 -12.935 4.107 1.00 52.16 85 ALA A CA 1
ATOM 676 C C . ALA A 1 85 ? 9.441 -13.644 3.848 1.00 52.16 85 ALA A C 1
ATOM 678 O O . ALA A 1 85 ? 9.253 -14.183 2.761 1.00 52.16 85 ALA A O 1
ATOM 679 N N . SER A 1 86 ? 8.450 -13.546 4.747 1.00 55.50 86 SER A N 1
ATOM 680 C CA . SER A 1 86 ? 7.039 -13.895 4.442 1.00 55.50 86 SER A CA 1
ATOM 681 C C . SER A 1 86 ? 6.492 -13.160 3.209 1.00 55.50 86 SER A C 1
ATOM 683 O O . SER A 1 86 ? 5.553 -13.602 2.551 1.00 55.50 86 SER A O 1
ATOM 685 N N . TYR A 1 87 ? 7.128 -12.038 2.878 1.00 61.97 87 TYR A N 1
ATOM 686 C CA . TYR A 1 87 ? 6.845 -11.209 1.728 1.00 61.97 87 TYR A CA 1
ATOM 687 C C . TYR A 1 87 ? 8.060 -11.090 0.801 1.00 61.97 87 TYR A C 1
ATOM 689 O O . TYR A 1 87 ? 8.783 -10.091 0.806 1.00 61.97 87 TYR A O 1
ATOM 697 N N . MET A 1 88 ? 8.293 -12.116 -0.016 1.00 61.81 88 MET A N 1
ATOM 698 C CA . MET A 1 88 ? 9.364 -12.141 -1.018 1.00 61.81 88 MET A CA 1
ATOM 699 C C . MET A 1 88 ? 8.805 -11.871 -2.421 1.00 61.81 88 MET A C 1
ATOM 701 O O . MET A 1 88 ? 8.831 -12.726 -3.298 1.00 61.81 88 MET A O 1
ATOM 705 N N . ARG A 1 89 ? 8.257 -10.667 -2.638 1.00 59.34 89 ARG A N 1
ATOM 706 C CA . ARG A 1 89 ? 7.805 -10.228 -3.979 1.00 59.34 89 ARG A CA 1
ATOM 707 C C . ARG A 1 89 ? 8.913 -9.603 -4.826 1.00 59.34 89 ARG A C 1
ATOM 709 O O . ARG A 1 89 ? 8.790 -9.516 -6.040 1.00 59.34 89 ARG A O 1
ATOM 716 N N . PHE A 1 90 ? 10.017 -9.228 -4.190 1.00 60.12 90 PHE A N 1
ATOM 717 C CA . PHE A 1 90 ? 11.250 -8.824 -4.851 1.00 60.12 90 PHE A CA 1
ATOM 718 C C . PHE A 1 90 ? 12.356 -9.780 -4.416 1.00 60.12 90 PHE A C 1
ATOM 720 O O . PHE A 1 90 ? 12.393 -10.188 -3.254 1.00 60.12 90 PHE A O 1
ATOM 727 N N . ALA A 1 91 ? 13.264 -10.131 -5.328 1.00 55.34 91 ALA A N 1
ATOM 728 C CA . ALA A 1 91 ? 14.447 -10.902 -4.972 1.00 55.34 91 ALA A CA 1
ATOM 729 C C . ALA A 1 91 ? 15.209 -10.166 -3.858 1.00 55.34 91 ALA A C 1
ATOM 731 O O . ALA A 1 91 ? 15.716 -9.064 -4.075 1.00 55.34 91 ALA A O 1
ATOM 732 N N . THR A 1 92 ? 15.274 -10.754 -2.662 1.00 56.31 92 THR A N 1
ATOM 733 C CA . THR A 1 92 ? 16.080 -10.218 -1.564 1.00 56.31 92 THR A CA 1
ATOM 734 C C . THR A 1 92 ? 17.543 -10.198 -2.006 1.00 56.31 92 THR A C 1
ATOM 736 O O . THR A 1 92 ? 18.102 -11.239 -2.345 1.00 56.31 92 THR A O 1
ATOM 739 N N . GLY A 1 93 ? 18.160 -9.014 -2.064 1.00 63.31 93 GLY A N 1
ATOM 740 C CA . GLY A 1 93 ? 19.569 -8.868 -2.434 1.00 63.31 93 GLY A CA 1
ATOM 741 C C . GLY A 1 93 ? 19.891 -7.602 -3.238 1.00 63.31 93 GLY A C 1
ATOM 742 O O . GLY A 1 93 ? 19.014 -6.777 -3.492 1.00 63.31 93 GLY A O 1
ATOM 743 N N . PRO A 1 94 ? 21.149 -7.453 -3.693 1.00 63.34 94 PRO A N 1
ATOM 744 C CA . PRO A 1 94 ? 21.650 -6.236 -4.344 1.00 63.34 94 PRO A CA 1
ATOM 745 C C . PRO A 1 94 ? 21.068 -5.983 -5.746 1.00 63.34 94 PRO A C 1
ATOM 747 O O . PRO A 1 94 ? 21.397 -4.986 -6.379 1.00 63.34 94 PRO A O 1
ATOM 750 N N . ARG A 1 95 ? 20.214 -6.882 -6.254 1.00 71.62 95 ARG A N 1
ATOM 751 C CA . ARG A 1 95 ? 19.643 -6.799 -7.606 1.00 71.62 95 ARG A CA 1
ATOM 752 C C . ARG A 1 95 ? 18.439 -5.858 -7.708 1.00 71.62 95 ARG A C 1
ATOM 754 O O . ARG A 1 95 ? 18.133 -5.408 -8.806 1.00 71.62 95 ARG A O 1
ATOM 761 N N . CYS A 1 96 ? 17.771 -5.540 -6.596 1.00 77.44 96 CYS A N 1
ATOM 762 C CA . CYS A 1 96 ? 16.654 -4.594 -6.570 1.00 77.44 96 CYS A CA 1
ATOM 763 C C . CYS A 1 96 ? 17.008 -3.370 -5.719 1.00 77.44 96 CYS A C 1
ATOM 765 O O . CYS A 1 96 ? 16.791 -3.349 -4.509 1.00 77.44 96 CYS A O 1
ATOM 767 N N . ILE A 1 97 ? 17.519 -2.322 -6.367 1.00 82.38 97 ILE A N 1
ATOM 768 C CA . ILE A 1 97 ? 17.857 -1.059 -5.693 1.00 82.38 97 ILE A CA 1
ATOM 769 C C . ILE A 1 97 ? 16.631 -0.388 -5.046 1.00 82.38 97 ILE A C 1
ATOM 771 O O . ILE A 1 97 ? 16.745 0.274 -4.019 1.00 82.38 97 ILE A O 1
ATOM 775 N N . GLY A 1 98 ? 15.441 -0.599 -5.620 1.00 79.44 98 GLY A N 1
ATOM 776 C CA . GLY A 1 98 ? 14.183 -0.002 -5.165 1.00 79.44 98 GLY A CA 1
ATOM 777 C C . GLY A 1 98 ? 13.492 -0.733 -4.012 1.00 79.44 98 GLY A C 1
ATOM 778 O O . GLY A 1 98 ? 12.477 -0.241 -3.525 1.00 79.44 98 GLY A O 1
ATOM 779 N N . PHE A 1 99 ? 14.006 -1.880 -3.554 1.00 79.56 99 PHE A N 1
ATOM 780 C CA . PHE A 1 99 ? 13.296 -2.738 -2.599 1.00 79.56 99 PHE A CA 1
ATOM 781 C C . PHE A 1 99 ? 12.991 -2.040 -1.271 1.00 79.56 99 PHE A C 1
ATOM 783 O O . PHE A 1 99 ? 11.847 -2.014 -0.818 1.00 79.56 99 PHE A O 1
ATOM 790 N N . ASN A 1 100 ? 14.005 -1.418 -0.668 1.00 80.38 100 ASN A N 1
ATOM 791 C CA . ASN A 1 100 ? 13.849 -0.729 0.614 1.00 80.38 100 ASN A CA 1
ATOM 792 C C . ASN A 1 100 ? 12.876 0.451 0.505 1.00 80.38 100 ASN A C 1
ATOM 794 O O . ASN A 1 100 ? 12.069 0.682 1.403 1.00 80.38 100 ASN A O 1
ATOM 798 N N . PHE A 1 101 ? 12.917 1.163 -0.621 1.00 84.56 101 PHE A N 1
ATOM 799 C CA . PHE A 1 101 ? 12.003 2.264 -0.894 1.00 84.56 101 PHE A CA 1
ATOM 800 C C . PHE A 1 101 ? 10.560 1.782 -1.084 1.00 84.56 101 PHE A C 1
ATOM 802 O O . PHE A 1 101 ? 9.636 2.392 -0.550 1.00 84.56 101 PHE A O 1
ATOM 809 N N . ALA A 1 102 ? 10.360 0.666 -1.789 1.00 81.94 102 ALA A N 1
ATOM 810 C CA . ALA A 1 102 ? 9.046 0.058 -1.959 1.00 81.94 102 ALA A CA 1
ATOM 811 C C . ALA A 1 102 ? 8.460 -0.398 -0.614 1.00 81.94 102 ALA A C 1
ATOM 813 O O . ALA A 1 102 ? 7.309 -0.086 -0.318 1.00 81.94 102 ALA A O 1
ATOM 814 N N . LEU A 1 103 ? 9.252 -1.057 0.239 1.00 80.00 103 LEU A N 1
ATOM 815 C CA . LEU A 1 103 ? 8.808 -1.447 1.581 1.00 80.00 103 LEU A CA 1
ATOM 816 C C . LEU A 1 103 ? 8.433 -0.240 2.439 1.00 80.00 103 LEU A C 1
ATOM 818 O O . LEU A 1 103 ? 7.416 -0.278 3.124 1.00 80.00 103 LEU A O 1
ATOM 822 N N . LEU A 1 104 ? 9.232 0.827 2.401 1.00 82.44 104 LEU A N 1
ATOM 823 C CA . LEU A 1 104 ? 8.936 2.054 3.134 1.00 82.44 104 LEU A CA 1
ATOM 824 C C . LEU A 1 104 ? 7.621 2.684 2.661 1.00 82.44 104 LEU A C 1
ATOM 826 O O . LEU A 1 104 ? 6.787 3.038 3.492 1.00 82.44 104 LEU A O 1
ATOM 830 N N . LYS A 1 105 ? 7.418 2.778 1.340 1.00 83.12 105 LYS A N 1
ATOM 831 C CA . LYS A 1 105 ? 6.170 3.272 0.745 1.00 83.12 105 LYS A CA 1
ATOM 832 C C . LYS A 1 105 ? 4.970 2.460 1.207 1.00 83.12 105 LYS A C 1
ATOM 834 O O . LYS A 1 105 ? 4.017 3.030 1.719 1.00 83.12 105 LYS A O 1
ATOM 839 N N . VAL A 1 106 ? 5.043 1.138 1.060 1.00 83.69 106 VAL A N 1
ATOM 840 C CA . VAL A 1 106 ? 3.955 0.233 1.442 1.00 83.69 106 VAL A CA 1
ATOM 841 C C . VAL A 1 106 ? 3.639 0.381 2.925 1.00 83.69 106 VAL A C 1
ATOM 843 O O . VAL A 1 106 ? 2.486 0.596 3.268 1.00 83.69 106 VAL A O 1
ATOM 846 N N . LYS A 1 107 ? 4.645 0.335 3.804 1.00 81.00 107 LYS A N 1
ATOM 847 C CA . LYS A 1 107 ? 4.441 0.456 5.254 1.00 81.00 107 LYS A CA 1
ATOM 848 C C . LYS A 1 107 ? 3.816 1.793 5.632 1.00 81.00 107 LYS A C 1
ATOM 850 O O . LYS A 1 107 ? 2.803 1.810 6.317 1.00 81.00 107 LYS A O 1
ATOM 855 N N . ASN A 1 108 ? 4.400 2.900 5.174 1.00 85.69 108 ASN A N 1
ATOM 856 C CA . ASN A 1 108 ? 3.922 4.229 5.543 1.00 85.69 108 ASN A CA 1
ATOM 857 C C . ASN A 1 108 ? 2.493 4.464 5.044 1.00 85.69 108 ASN A C 1
ATOM 859 O O . ASN A 1 108 ? 1.626 4.858 5.816 1.00 85.69 108 ASN A O 1
ATOM 863 N N . SER A 1 109 ? 2.233 4.165 3.768 1.00 87.12 109 SER A N 1
ATOM 864 C CA . SER A 1 109 ? 0.909 4.356 3.178 1.00 87.12 109 SER A CA 1
ATOM 865 C C . SER A 1 109 ? -0.135 3.426 3.788 1.00 87.12 109 SER A C 1
ATOM 867 O O . SER A 1 109 ? -1.242 3.866 4.070 1.00 87.12 109 SER A O 1
ATOM 869 N N . LEU A 1 110 ? 0.193 2.154 4.017 1.00 86.69 110 LEU A N 1
ATOM 870 C CA . LEU A 1 110 ? -0.761 1.191 4.560 1.00 86.69 110 LEU A CA 1
ATOM 871 C C . LEU A 1 110 ? -1.126 1.508 6.011 1.00 86.69 110 LEU A C 1
ATOM 873 O O . LEU A 1 110 ? -2.309 1.516 6.342 1.00 86.69 110 LEU A O 1
ATOM 877 N N . SER A 1 111 ? -0.136 1.811 6.855 1.00 86.12 111 SER A N 1
ATOM 878 C CA . SER A 1 111 ? -0.371 2.163 8.258 1.00 86.12 111 SER A CA 1
ATOM 879 C C . SER A 1 111 ? -1.216 3.427 8.389 1.00 86.12 111 SER A C 1
ATOM 881 O O . SER A 1 111 ? -2.174 3.447 9.161 1.00 86.12 111 SER A O 1
ATOM 883 N N . GLU A 1 112 ? -0.931 4.455 7.585 1.00 87.94 112 GLU A N 1
ATOM 884 C CA . GLU A 1 112 ? -1.728 5.681 7.581 1.00 87.94 112 GLU A CA 1
ATOM 885 C C . GLU A 1 112 ? -3.172 5.423 7.126 1.00 87.94 112 GLU A C 1
ATOM 887 O O . GLU A 1 112 ? -4.130 5.884 7.753 1.00 87.94 112 GLU A O 1
ATOM 892 N N . LEU A 1 113 ? -3.341 4.660 6.045 1.00 89.75 113 LEU A N 1
ATOM 893 C CA . LEU A 1 113 ? -4.655 4.346 5.499 1.00 89.75 113 LEU A CA 1
ATOM 894 C C . LEU A 1 113 ? -5.498 3.514 6.469 1.00 89.75 113 LEU A C 1
ATOM 896 O O . LEU A 1 113 ? -6.669 3.827 6.660 1.00 89.75 113 LEU A O 1
ATOM 900 N N . VAL A 1 114 ? -4.919 2.495 7.110 1.00 88.94 114 VAL A N 1
ATOM 901 C CA . VAL A 1 114 ? -5.626 1.647 8.085 1.00 88.94 114 VAL A CA 1
ATOM 902 C C . VAL A 1 114 ? -6.005 2.433 9.341 1.00 88.94 114 VAL A C 1
ATOM 904 O O . VAL A 1 114 ? -7.100 2.234 9.871 1.00 88.94 114 VAL A O 1
ATOM 907 N N . TYR A 1 115 ? -5.144 3.352 9.790 1.00 88.62 115 TYR A N 1
ATOM 908 C CA . TYR A 1 115 ? -5.429 4.207 10.942 1.00 88.62 115 TYR A CA 1
ATOM 909 C C . TYR A 1 115 ? -6.590 5.176 10.679 1.00 88.62 115 TYR A C 1
ATOM 911 O O . TYR A 1 115 ? -7.431 5.398 11.551 1.00 88.62 115 TYR A O 1
ATOM 919 N N . ARG A 1 116 ? -6.658 5.754 9.471 1.00 88.94 116 ARG A N 1
ATOM 920 C CA . ARG A 1 116 ? -7.658 6.775 9.113 1.00 88.94 116 ARG A CA 1
ATOM 921 C C . ARG A 1 116 ? -8.954 6.202 8.539 1.00 88.94 116 ARG A C 1
ATOM 923 O O . ARG A 1 116 ? -10.003 6.830 8.688 1.00 88.94 116 ARG A O 1
ATOM 930 N N . TYR A 1 117 ? -8.901 5.052 7.872 1.00 91.44 117 TYR A N 1
ATOM 931 C CA . TYR A 1 117 ? -10.023 4.488 7.124 1.00 91.44 117 TYR A CA 1
ATOM 932 C C . TYR A 1 117 ? -10.291 3.025 7.494 1.00 91.44 117 TYR A C 1
ATOM 934 O O . TYR A 1 117 ? -9.398 2.226 7.773 1.00 91.44 117 TYR A O 1
ATOM 942 N N . LYS A 1 118 ? -11.571 2.661 7.489 1.00 90.12 118 LYS A N 1
ATOM 943 C CA . LYS A 1 118 ? -12.069 1.291 7.507 1.00 90.12 118 LYS A CA 1
ATOM 944 C C . LYS A 1 118 ? -12.389 0.894 6.073 1.00 90.12 118 LYS A C 1
ATOM 946 O O . LYS A 1 118 ? -13.144 1.600 5.407 1.00 90.12 118 LYS A O 1
ATOM 951 N N . PHE A 1 119 ? -11.802 -0.201 5.607 1.00 90.88 119 PHE A N 1
ATOM 952 C CA . PHE A 1 119 ? -11.984 -0.657 4.237 1.00 90.88 119 PHE A CA 1
ATOM 9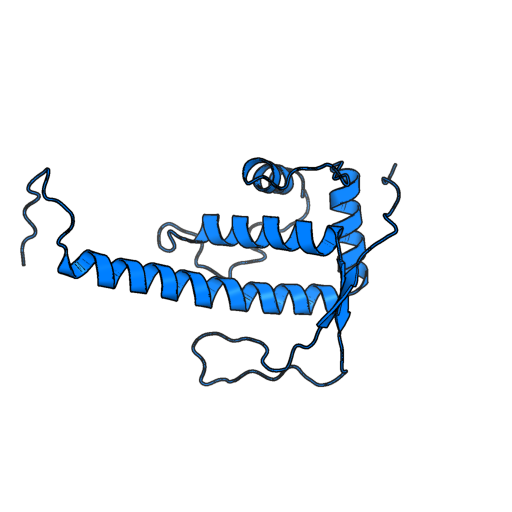53 C C . PHE A 1 119 ? -13.013 -1.779 4.220 1.00 90.88 119 PHE A C 1
ATOM 955 O O . PHE A 1 119 ? -12.970 -2.675 5.059 1.00 90.88 119 PHE A O 1
ATOM 962 N N . VAL A 1 120 ? -13.949 -1.716 3.281 1.00 89.31 120 VAL A N 1
ATOM 963 C CA . VAL A 1 120 ? -14.986 -2.733 3.088 1.00 89.31 120 VAL A CA 1
ATOM 964 C C . VAL A 1 120 ? -15.045 -3.072 1.608 1.00 89.31 120 VAL A C 1
ATOM 966 O O . VAL A 1 120 ? -15.029 -2.173 0.768 1.00 89.31 120 VAL A O 1
ATOM 969 N N . ARG A 1 121 ? -15.078 -4.364 1.281 1.00 87.50 121 ARG A N 1
ATOM 970 C CA . ARG A 1 121 ? -15.131 -4.823 -0.107 1.00 87.50 121 ARG A CA 1
ATOM 971 C C . ARG A 1 121 ? -16.537 -4.627 -0.627 1.00 87.50 121 ARG A C 1
ATOM 973 O O . ARG A 1 121 ? -17.497 -5.000 0.044 1.00 87.50 121 ARG A O 1
ATOM 980 N N . GLU A 1 122 ? -16.630 -4.092 -1.830 1.00 85.19 122 GLU A N 1
ATOM 981 C CA . GLU A 1 122 ? -17.877 -4.038 -2.569 1.00 85.19 122 GLU A CA 1
ATOM 982 C C . GLU A 1 122 ? -17.897 -5.211 -3.558 1.00 85.19 122 GLU A C 1
ATOM 984 O O . GLU A 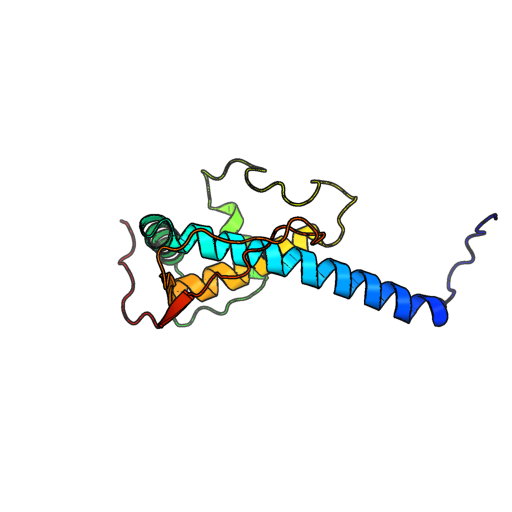1 122 ? -17.004 -5.345 -4.393 1.00 85.19 122 GLU A O 1
ATOM 989 N N . GLY A 1 123 ? -18.872 -6.110 -3.404 1.00 82.38 123 GLY A N 1
ATOM 990 C CA . GLY A 1 123 ? -19.029 -7.298 -4.248 1.00 82.38 123 GLY A CA 1
ATOM 991 C C . GLY A 1 123 ? -18.461 -8.598 -3.662 1.00 82.38 123 GLY A C 1
ATOM 992 O O . GLY A 1 123 ? -17.501 -8.615 -2.890 1.00 82.38 123 GLY A O 1
ATOM 993 N N . LEU A 1 124 ? -19.087 -9.711 -4.053 1.00 78.19 124 LEU A N 1
ATOM 994 C CA . LEU A 1 124 ? -18.692 -11.087 -3.707 1.00 78.19 124 LEU A CA 1
ATOM 995 C C . LEU A 1 124 ? -18.053 -11.830 -4.890 1.00 78.19 124 LEU A C 1
ATOM 997 O O . LEU A 1 124 ? -17.756 -13.018 -4.792 1.00 78.19 124 LEU A O 1
ATOM 1001 N N . GLU A 1 125 ? -17.867 -11.139 -6.012 1.00 86.25 125 GLU A N 1
ATOM 1002 C CA . GLU A 1 125 ? -17.331 -11.715 -7.240 1.00 86.25 125 GLU A CA 1
ATOM 1003 C C . GLU A 1 125 ? -15.891 -12.199 -7.042 1.00 86.25 125 GLU A C 1
ATOM 1005 O O . GLU A 1 125 ? -15.147 -11.696 -6.193 1.00 86.25 125 GLU A O 1
ATOM 1010 N N . ALA A 1 126 ? -15.478 -13.204 -7.810 1.00 86.06 126 ALA A N 1
ATOM 1011 C CA . ALA A 1 126 ? -14.086 -13.628 -7.801 1.00 86.06 126 ALA A CA 1
ATOM 1012 C C . ALA A 1 126 ? -13.201 -12.509 -8.368 1.00 86.06 126 ALA A C 1
ATOM 1014 O O . ALA A 1 126 ? -13.614 -11.767 -9.258 1.00 86.06 126 ALA A O 1
ATOM 1015 N N . ILE A 1 127 ? -11.984 -12.374 -7.837 1.00 89.50 127 ILE A N 1
ATOM 1016 C CA . ILE A 1 127 ? -11.027 -11.419 -8.391 1.00 89.50 127 ILE A CA 1
ATOM 1017 C C . ILE A 1 127 ? -10.583 -11.904 -9.764 1.00 89.50 127 ILE A C 1
ATOM 1019 O O . ILE A 1 127 ? -10.027 -12.996 -9.890 1.00 89.50 127 ILE A O 1
ATOM 1023 N N . GLU A 1 128 ? -10.786 -11.057 -10.761 1.00 89.81 128 GLU A N 1
ATOM 1024 C CA . GLU A 1 128 ? -10.287 -11.258 -12.109 1.00 89.81 128 GLU A CA 1
ATOM 1025 C C . GLU A 1 128 ? -8.905 -10.624 -12.250 1.00 89.81 128 GLU A C 1
ATOM 1027 O O . GLU A 1 128 ? -8.622 -9.537 -11.729 1.00 89.81 128 GLU A O 1
ATOM 1032 N N . TYR A 1 129 ? -8.030 -11.329 -12.957 1.00 89.19 129 TYR A N 1
ATOM 1033 C CA . TYR A 1 129 ? -6.709 -10.858 -13.336 1.00 89.19 129 TYR A CA 1
ATOM 1034 C C . TYR A 1 129 ? -6.439 -11.267 -14.780 1.00 89.19 129 TYR A C 1
ATOM 1036 O O . TYR A 1 129 ? -6.856 -12.337 -15.222 1.00 89.19 129 TYR A O 1
ATOM 1044 N N . ASP A 1 130 ? -5.725 -10.415 -15.502 1.00 87.50 130 ASP A N 1
ATOM 1045 C CA . ASP A 1 130 ? -5.306 -10.696 -16.869 1.00 87.50 130 ASP A CA 1
ATOM 1046 C C . ASP A 1 130 ? -3.982 -11.487 -16.854 1.00 87.50 130 ASP A C 1
ATOM 1048 O O . ASP A 1 130 ? -2.976 -10.965 -16.356 1.00 87.50 130 ASP A O 1
ATOM 1052 N N . PRO A 1 131 ? -3.951 -12.739 -17.353 1.00 84.94 131 PRO A N 1
ATOM 1053 C CA . PRO A 1 131 ? -2.724 -13.526 -17.433 1.00 84.94 131 PRO A CA 1
ATOM 1054 C C . PRO A 1 131 ? -1.707 -12.969 -18.443 1.00 84.94 131 PRO A C 1
ATOM 1056 O O . PRO A 1 131 ? -0.535 -13.334 -18.362 1.00 84.94 131 PRO A O 1
ATOM 1059 N N . GLU A 1 132 ? -2.118 -12.105 -19.377 1.00 85.12 132 GLU A N 1
ATOM 1060 C CA . GLU A 1 132 ? -1.227 -11.483 -20.364 1.00 85.12 132 GLU A CA 1
ATOM 1061 C C . GLU A 1 132 ? -0.459 -10.286 -19.786 1.00 85.12 132 GLU A C 1
ATOM 1063 O O . GLU A 1 132 ? 0.571 -9.870 -20.328 1.00 85.12 132 GLU A O 1
ATOM 1068 N N . PHE A 1 133 ? -0.906 -9.743 -18.649 1.00 80.12 133 PHE A N 1
ATOM 1069 C CA . PHE A 1 133 ? -0.217 -8.637 -18.002 1.00 80.12 133 PHE A CA 1
ATOM 1070 C C . PHE A 1 133 ? 1.053 -9.120 -17.288 1.00 80.12 133 PHE A C 1
ATOM 1072 O O . PHE A 1 133 ? 1.052 -10.099 -16.544 1.00 80.12 133 PHE A O 1
ATOM 1079 N N . GLN A 1 134 ? 2.152 -8.372 -17.434 1.00 79.31 134 GLN A N 1
ATOM 1080 C CA . GLN A 1 134 ? 3.456 -8.731 -16.849 1.00 79.31 134 GLN A CA 1
ATOM 1081 C C . GLN A 1 134 ? 3.429 -8.862 -15.308 1.00 79.31 134 GLN A C 1
ATOM 1083 O O . GLN A 1 134 ? 4.322 -9.465 -14.714 1.00 79.31 134 GLN A O 1
ATOM 1088 N N . LEU A 1 135 ? 2.429 -8.273 -14.645 1.00 80.81 135 LEU A N 1
ATOM 1089 C CA . LEU A 1 135 ? 2.234 -8.322 -13.197 1.00 80.81 135 LEU A CA 1
ATOM 1090 C C . LEU A 1 135 ? 0.790 -8.701 -12.862 1.00 80.81 135 LEU A C 1
ATOM 1092 O O . LEU A 1 135 ? -0.147 -8.011 -13.246 1.00 80.81 135 LEU A O 1
ATOM 1096 N N . VAL A 1 136 ? 0.609 -9.746 -12.058 1.00 84.38 136 VAL A N 1
ATOM 1097 C CA . VAL A 1 136 ? -0.727 -10.141 -11.602 1.00 84.38 136 VAL A CA 1
ATOM 1098 C C . VAL A 1 136 ? -1.290 -9.051 -10.686 1.00 84.38 136 VAL A C 1
ATOM 1100 O O . VAL A 1 136 ? -0.785 -8.834 -9.581 1.00 84.38 136 VAL A O 1
ATOM 1103 N N . GLN A 1 137 ? -2.347 -8.379 -11.131 1.00 86.62 137 GLN A N 1
ATOM 1104 C CA . GLN A 1 137 ? -3.070 -7.358 -10.375 1.00 86.62 137 GLN A CA 1
ATOM 1105 C C . GLN A 1 137 ? -4.578 -7.617 -10.450 1.00 86.62 137 GLN A C 1
ATOM 1107 O O . GLN A 1 137 ? -5.054 -8.097 -11.479 1.00 86.62 137 GLN A O 1
ATOM 1112 N N . PRO A 1 138 ? -5.330 -7.309 -9.383 1.00 88.94 138 PRO A N 1
ATOM 1113 C CA . PRO A 1 138 ? -6.777 -7.432 -9.413 1.00 88.94 138 PRO A CA 1
ATOM 1114 C C . PRO A 1 138 ? -7.384 -6.316 -10.277 1.00 88.94 138 PRO A C 1
ATOM 1116 O O . PRO A 1 138 ? -7.083 -5.142 -10.055 1.00 88.94 138 PRO A O 1
ATOM 1119 N N . LEU A 1 139 ? -8.238 -6.670 -11.239 1.00 87.38 139 LEU A N 1
ATOM 1120 C CA . LEU A 1 139 ? -8.885 -5.706 -12.142 1.00 87.38 139 LEU A CA 1
ATOM 1121 C C . LEU A 1 139 ? -10.226 -5.190 -11.601 1.00 87.38 139 LEU A C 1
ATOM 1123 O O . LEU A 1 139 ? -10.566 -4.028 -11.801 1.00 87.38 139 LEU A O 1
ATOM 1127 N N . ASN A 1 140 ? -10.960 -6.030 -10.871 1.00 90.00 140 ASN A N 1
ATOM 1128 C CA . ASN A 1 140 ? -12.301 -5.757 -10.343 1.00 90.00 140 ASN A CA 1
ATOM 1129 C C . ASN A 1 140 ? -12.322 -5.575 -8.809 1.00 90.00 140 ASN A C 1
ATOM 1131 O O . ASN A 1 140 ? -13.290 -5.928 -8.135 1.00 90.00 140 ASN A O 1
ATOM 1135 N N . LEU A 1 141 ? -11.244 -5.035 -8.224 1.00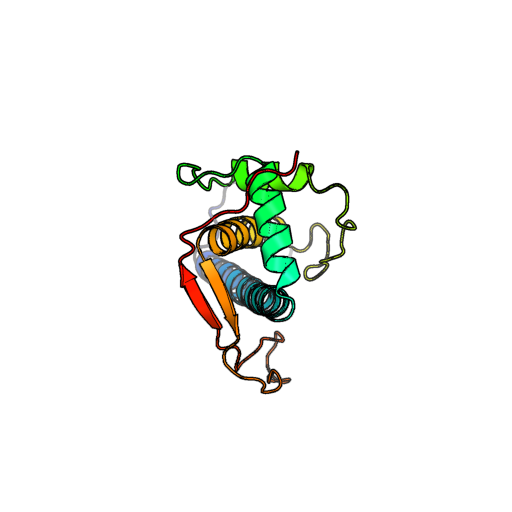 88.50 141 LEU A N 1
ATOM 1136 C CA . LEU A 1 141 ? -11.185 -4.746 -6.788 1.00 88.50 141 LEU A CA 1
ATOM 1137 C C . LEU A 1 141 ? -11.784 -3.370 -6.476 1.00 88.50 141 LEU A C 1
ATOM 1139 O O . LEU A 1 141 ? -11.080 -2.361 -6.467 1.00 88.50 141 LEU A O 1
ATOM 1143 N N . PHE A 1 142 ? -13.074 -3.351 -6.152 1.00 90.19 142 PHE A N 1
ATOM 1144 C CA . PHE A 1 142 ? -13.761 -2.164 -5.650 1.00 90.19 142 PHE A CA 1
ATOM 1145 C C . PHE A 1 142 ? -13.839 -2.192 -4.120 1.00 90.19 142 PHE A C 1
ATOM 1147 O O . PHE A 1 142 ? -14.221 -3.191 -3.502 1.00 90.19 142 PHE A O 1
ATOM 1154 N N . VAL A 1 143 ? -13.415 -1.094 -3.489 1.00 90.50 143 VAL A N 1
ATOM 1155 C CA . VAL A 1 143 ? -13.323 -0.982 -2.030 1.00 90.50 143 VAL A CA 1
ATOM 1156 C C . VAL A 1 143 ? -13.902 0.349 -1.581 1.00 90.50 143 VAL A C 1
ATOM 1158 O O . VAL A 1 143 ? -13.490 1.413 -2.039 1.00 90.50 143 VAL A O 1
ATOM 1161 N N . MET A 1 144 ? -14.806 0.285 -0.610 1.00 90.50 144 MET A N 1
ATOM 1162 C CA . MET A 1 144 ? -15.325 1.448 0.086 1.00 90.50 144 MET A CA 1
ATOM 1163 C C . MET A 1 144 ? -14.410 1.796 1.264 1.00 90.50 144 MET A C 1
ATOM 1165 O O . MET A 1 144 ? -14.173 0.973 2.151 1.00 90.50 144 MET A O 1
ATOM 1169 N N . ALA A 1 145 ? -13.905 3.029 1.291 1.00 91.56 145 ALA A N 1
ATOM 1170 C CA . ALA A 1 145 ? -13.102 3.555 2.390 1.00 91.56 145 ALA A CA 1
ATOM 1171 C C . ALA A 1 145 ? -13.960 4.465 3.280 1.00 91.56 145 ALA A C 1
ATOM 1173 O O . ALA A 1 145 ? -14.224 5.620 2.946 1.00 91.56 145 ALA A O 1
ATOM 1174 N N . LYS A 1 146 ? -14.392 3.961 4.437 1.00 91.31 146 LYS A N 1
ATOM 1175 C CA . LYS A 1 146 ? -15.129 4.751 5.431 1.00 91.31 146 LYS A CA 1
ATOM 1176 C C . LYS A 1 146 ? -14.148 5.387 6.410 1.00 91.31 146 LYS A C 1
ATOM 1178 O O . LYS A 1 146 ? -13.361 4.678 7.027 1.00 91.31 146 LYS A O 1
ATOM 1183 N N . ARG A 1 147 ? -14.188 6.708 6.595 1.00 90.69 147 ARG A N 1
ATOM 1184 C CA . ARG A 1 147 ? -13.342 7.384 7.595 1.00 90.69 147 ARG A CA 1
ATOM 1185 C C . ARG A 1 147 ? -13.643 6.848 9.000 1.00 90.69 147 ARG A C 1
ATOM 1187 O O . ARG A 1 147 ? -14.812 6.725 9.367 1.00 90.69 147 ARG A O 1
ATOM 1194 N N . ARG A 1 148 ? -12.604 6.530 9.774 1.00 87.31 148 ARG A N 1
ATOM 1195 C CA . ARG A 1 148 ? -12.734 6.104 11.173 1.00 87.31 148 ARG A CA 1
ATOM 1196 C C . ARG A 1 148 ? -12.960 7.320 12.069 1.00 87.31 148 ARG A C 1
ATOM 1198 O O . ARG A 1 148 ? -12.308 8.351 11.911 1.00 87.31 148 ARG A O 1
ATOM 1205 N N . THR A 1 149 ? -13.907 7.182 12.986 1.00 82.94 149 THR A N 1
ATOM 1206 C CA . THR A 1 149 ? -14.220 8.151 14.049 1.00 82.94 149 THR A CA 1
ATOM 1207 C C . THR A 1 149 ? -13.940 7.584 15.439 1.00 82.94 149 THR A C 1
ATOM 1209 O O . THR A 1 149 ? -13.907 8.333 16.407 1.00 82.94 149 THR A O 1
ATOM 1212 N N . GLU A 1 150 ? -13.732 6.271 15.527 1.00 83.44 150 GLU A N 1
ATOM 1213 C CA . GLU A 1 150 ? -13.530 5.514 16.757 1.00 83.44 150 GLU A CA 1
ATOM 1214 C C . GLU A 1 150 ? -12.240 4.698 16.630 1.00 83.44 150 GLU A C 1
ATOM 1216 O O . GLU A 1 150 ? -11.976 4.093 15.583 1.00 83.44 150 GLU A O 1
ATOM 1221 N N . TRP A 1 151 ? -11.449 4.685 17.702 1.00 82.44 151 TRP A N 1
ATOM 1222 C CA . TRP A 1 151 ? -10.208 3.922 17.820 1.00 82.44 151 TRP A CA 1
ATOM 1223 C C . TRP A 1 151 ? -10.310 2.956 18.996 1.00 82.44 151 TRP A C 1
ATOM 1225 O O . TRP A 1 151 ? -11.002 3.230 19.977 1.00 82.44 151 TRP A O 1
ATOM 1235 N N . LEU A 1 152 ? -9.623 1.821 18.881 1.00 80.38 152 LEU A N 1
ATOM 1236 C CA . LEU A 1 152 ? -9.545 0.839 19.958 1.00 80.38 152 LEU A CA 1
ATOM 1237 C C . LEU A 1 152 ? -8.737 1.412 21.131 1.00 80.38 152 LEU A C 1
ATOM 1239 O O . LEU A 1 152 ? -7.848 2.244 20.939 1.00 80.38 152 LEU A O 1
ATOM 1243 N N . ALA A 1 153 ? -9.057 0.978 22.350 1.00 78.12 153 ALA A N 1
ATOM 1244 C CA . ALA A 1 153 ? -8.240 1.286 23.518 1.00 78.12 153 ALA A CA 1
ATOM 1245 C C . ALA A 1 153 ? -6.901 0.533 23.439 1.00 78.12 153 ALA A C 1
ATOM 1247 O O . ALA A 1 153 ? -6.814 -0.532 22.825 1.00 78.12 153 ALA A O 1
ATOM 1248 N N . LYS A 1 154 ? -5.857 1.074 24.076 1.00 75.81 154 LYS A N 1
ATOM 1249 C CA . LYS A 1 154 ? -4.572 0.370 24.200 1.00 75.81 154 LYS A CA 1
ATOM 1250 C C . LYS A 1 154 ? -4.773 -0.961 24.921 1.00 75.81 154 LYS A C 1
ATOM 1252 O O . LYS A 1 154 ? -5.475 -1.001 25.934 1.00 75.81 154 LYS A O 1
ATOM 1257 N N . SER A 1 155 ? -4.153 -2.020 24.407 1.00 74.75 155 SER A N 1
ATOM 1258 C CA . SER A 1 155 ? -4.083 -3.288 25.126 1.00 74.75 155 SER A CA 1
ATOM 1259 C C . SER A 1 155 ? -3.220 -3.070 26.370 1.00 74.75 155 SER A C 1
ATOM 1261 O O . SER A 1 155 ? -2.171 -2.428 26.284 1.00 74.75 155 SER A O 1
ATOM 1263 N N . ALA A 1 156 ? -3.705 -3.530 27.526 1.00 51.75 156 ALA A N 1
ATOM 1264 C CA . ALA A 1 156 ? -3.001 -3.425 28.806 1.00 51.75 156 ALA A CA 1
ATOM 1265 C C . ALA A 1 156 ? -1.729 -4.283 28.844 1.00 51.75 156 ALA A C 1
ATOM 1267 O O . ALA A 1 156 ? -1.712 -5.339 28.165 1.00 51.75 156 ALA A O 1
#

Radius of gyration: 19.71 Å; Cα contacts (8 Å, |Δi|>4): 106; chains: 1; bounding box: 57×29×55 Å

Organism: NCBI:txid260670

Mean predicted aligned error: 9.09 Å

Nearest PDB structures (foldseek):
  7wzm-assembly1_A  TM=7.206E-01  e=6.818E-02  Streptomyces avermitilis
  6l8j-assembly1_A  TM=6.653E-01  e=4.234E-02  Arabidopsis thaliana
  6l8h-assembly4_D  TM=8.309E-01  e=4.769E-02  Arabidopsis thaliana
  8ss0-assembly2_B  TM=7.809E-01  e=4.588E-01  Homo sapiens
  7m8v-assembly1_A  TM=7.789E-01  e=1.056E+00  Homo sapiens

Secondary structure (DSSP, 8-state):
------TTPPPPHHHHHHHHHHHHHHHHHHHHHHHHHHHHHHHH-HHHHHHHHHHHHHTT--TT----HHHHHHTTTS-TTS-TTS--SS-SSTT-TTHHHHHHHHHHHHHHHHHHEEEEE---PPPP--TTSSS---SS--EEEEEP---PPPP-